Protein AF-A0A3D2LAC1-F1 (afdb_monomer_lite)

Radius of gyration: 14.57 Å; chains: 1; bounding box: 31×44×32 Å

Secondary structure (DSSP, 8-state):
------S-GGGS-HHHHTT---EEEE-----SHHHHHHHHHHHHTSBPBTTB-HHHHHHH--TTEEEEE-B-TTSPBPBPEEEEPPPPPP----

Foldseek 3Di:
DDDDDDPAPVVDDPVVVVPDQKDKAAAQADDDPVSLVVLVVVQVVAAADPVDRSSVVSNVGDPQWIWTWHADPVRHTDHTDIDGHDDDDDDDDD

Sequence (94 aa):
GVYFVTQNPRDLPESVLAQLGNRLQHALRAYTPAERKGVRAAAQSFRENETFDTEEVITQLGVGEALVSTLDAKGAPSVVQWTVIRPPASRLGP

Structure (mmCIF, N/CA/C/O backbone):
data_AF-A0A3D2LAC1-F1
#
_entry.id   AF-A0A3D2LAC1-F1
#
loop_
_atom_site.group_PDB
_atom_site.id
_atom_site.type_symbol
_atom_site.label_atom_id
_atom_site.label_alt_id
_atom_site.label_comp_id
_atom_site.label_asym_id
_atom_site.label_entity_id
_atom_site.label_seq_id
_atom_site.pdbx_PDB_ins_code
_atom_site.Cartn_x
_atom_site.Cartn_y
_atom_site.Cartn_z
_atom_site.occupancy
_atom_site.B_iso_or_equiv
_atom_site.auth_seq_id
_atom_site.auth_comp_id
_atom_site.auth_asym_id
_atom_site.auth_atom_id
_atom_site.pdbx_PDB_model_num
ATOM 1 N N . GLY A 1 1 ? 17.121 -2.346 -4.122 1.00 84.31 1 GLY A N 1
ATOM 2 C CA . GLY A 1 1 ? 15.974 -1.449 -3.884 1.00 84.31 1 GLY A CA 1
ATOM 3 C C . GLY A 1 1 ? 15.786 -1.268 -2.395 1.00 84.31 1 GLY A C 1
ATOM 4 O O . GLY A 1 1 ? 16.340 -2.056 -1.638 1.00 84.31 1 GLY A O 1
ATOM 5 N N . VAL A 1 2 ? 15.041 -0.246 -1.986 1.00 91.50 2 VAL A N 1
ATOM 6 C CA . VAL A 1 2 ? 14.667 -0.019 -0.584 1.00 91.50 2 VAL A CA 1
ATOM 7 C C . VAL A 1 2 ? 13.200 -0.399 -0.429 1.00 91.50 2 VAL A C 1
ATOM 9 O O . VAL A 1 2 ? 12.384 -0.027 -1.271 1.00 91.50 2 VAL A O 1
ATOM 12 N N . TYR A 1 3 ? 12.882 -1.158 0.616 1.00 92.56 3 TYR A N 1
ATOM 13 C CA . TYR A 1 3 ? 11.522 -1.586 0.920 1.00 92.56 3 TYR A CA 1
ATOM 14 C C . TYR A 1 3 ? 11.162 -1.119 2.321 1.00 92.56 3 TYR A C 1
ATOM 16 O O . TYR A 1 3 ? 11.929 -1.327 3.260 1.00 92.56 3 TYR A O 1
ATOM 24 N N . PHE A 1 4 ? 9.983 -0.524 2.449 1.00 93.94 4 PHE A N 1
ATOM 25 C CA . PHE A 1 4 ? 9.393 -0.196 3.734 1.00 93.94 4 PHE A CA 1
ATOM 26 C C . PHE A 1 4 ? 8.128 -1.023 3.909 1.00 93.94 4 PHE A C 1
ATOM 28 O O . PHE A 1 4 ? 7.298 -1.092 3.003 1.00 93.94 4 PHE A O 1
ATOM 35 N N . VAL A 1 5 ? 7.999 -1.656 5.072 1.00 93.38 5 VAL A N 1
ATOM 36 C CA . VAL A 1 5 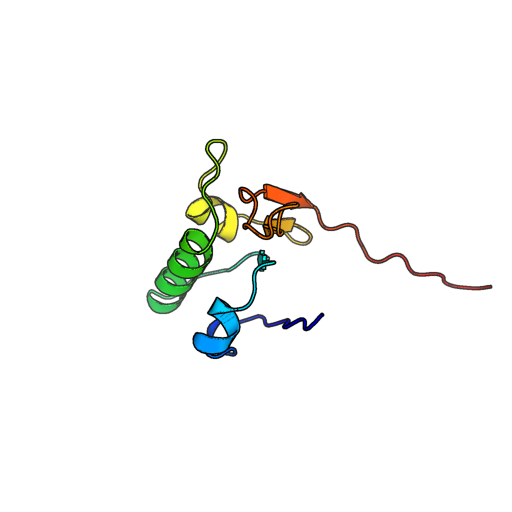? 6.837 -2.468 5.432 1.00 93.38 5 VAL A CA 1
ATOM 37 C C . VAL A 1 5 ? 6.320 -1.941 6.760 1.00 93.38 5 VAL A C 1
ATOM 39 O O . VAL A 1 5 ? 7.033 -1.973 7.760 1.00 93.38 5 VAL A O 1
ATOM 42 N N . THR A 1 6 ? 5.100 -1.412 6.757 1.00 91.44 6 THR A N 1
ATOM 43 C CA . THR A 1 6 ? 4.433 -0.881 7.948 1.00 91.44 6 THR A CA 1
ATOM 44 C C . THR A 1 6 ? 2.937 -1.186 7.902 1.00 91.44 6 THR A C 1
ATOM 46 O O . THR A 1 6 ? 2.345 -1.283 6.828 1.00 91.44 6 THR A O 1
ATOM 49 N N . GLN A 1 7 ? 2.332 -1.310 9.083 1.00 85.38 7 GLN A N 1
ATOM 50 C CA . GLN A 1 7 ? 0.884 -1.393 9.265 1.00 85.38 7 GLN A CA 1
ATOM 51 C C . GLN A 1 7 ? 0.209 -0.014 9.226 1.00 85.38 7 GLN A C 1
ATOM 53 O O . GLN A 1 7 ? -1.003 0.067 9.032 1.00 85.38 7 GLN A O 1
ATOM 58 N N . ASN A 1 8 ? 0.969 1.068 9.421 1.00 82.06 8 ASN A N 1
ATOM 59 C CA . ASN A 1 8 ? 0.464 2.432 9.447 1.00 82.06 8 ASN A CA 1
ATOM 60 C C . ASN A 1 8 ? 1.285 3.319 8.499 1.00 82.06 8 ASN A C 1
ATOM 62 O O . ASN A 1 8 ? 2.451 3.602 8.770 1.00 82.06 8 ASN A O 1
ATOM 66 N N . PRO A 1 9 ? 0.689 3.838 7.413 1.00 74.31 9 PRO A N 1
ATOM 67 C CA . PRO A 1 9 ? 1.419 4.666 6.455 1.00 74.31 9 PRO A CA 1
ATOM 68 C C . PRO A 1 9 ? 1.989 5.955 7.072 1.00 74.31 9 PRO A C 1
ATOM 70 O O . PRO A 1 9 ? 2.924 6.519 6.516 1.00 74.31 9 PRO A O 1
ATOM 73 N N . ARG A 1 10 ? 1.484 6.404 8.232 1.00 80.94 10 ARG A N 1
ATOM 74 C CA . ARG A 1 10 ? 2.014 7.578 8.953 1.00 80.94 10 ARG A CA 1
ATOM 75 C C . ARG A 1 10 ? 3.380 7.348 9.601 1.00 80.94 10 ARG A C 1
ATOM 77 O O . ARG A 1 10 ? 4.005 8.318 10.017 1.00 80.94 10 ARG A O 1
ATOM 84 N N . ASP A 1 11 ? 3.837 6.102 9.686 1.00 87.62 11 ASP A N 1
ATOM 85 C CA . ASP A 1 11 ? 5.156 5.780 10.237 1.00 87.62 11 ASP A CA 1
ATOM 86 C C . ASP A 1 11 ? 6.291 6.208 9.290 1.00 87.62 11 ASP A C 1
ATOM 88 O O . ASP A 1 11 ? 7.451 6.278 9.694 1.00 87.62 11 ASP A O 1
ATOM 92 N N . LEU A 1 12 ? 5.967 6.499 8.026 1.00 88.69 12 LEU A N 1
ATOM 93 C CA . LEU A 1 12 ? 6.913 6.947 7.014 1.00 88.69 12 LEU A CA 1
ATOM 94 C C . LEU A 1 12 ? 6.693 8.433 6.702 1.00 88.69 12 LEU A C 1
ATOM 96 O O . LEU A 1 12 ? 5.560 8.838 6.431 1.00 88.69 12 LEU A O 1
ATOM 100 N N . PRO A 1 13 ? 7.759 9.255 6.677 1.00 90.31 13 PRO A N 1
ATOM 101 C CA . PRO A 1 13 ? 7.655 10.637 6.229 1.00 90.31 13 PRO A CA 1
ATOM 102 C C . PRO A 1 13 ? 7.131 10.726 4.792 1.00 90.31 13 PRO A C 1
ATOM 104 O O . PRO A 1 13 ? 7.520 9.940 3.926 1.00 90.31 13 PRO A O 1
ATOM 107 N N . GLU A 1 14 ? 6.309 11.736 4.514 1.00 87.12 14 GLU A N 1
ATOM 108 C CA . GLU A 1 14 ? 5.718 11.953 3.187 1.00 87.12 14 GLU A CA 1
ATOM 109 C C . GLU A 1 14 ? 6.781 12.110 2.089 1.00 87.12 14 GLU A C 1
ATOM 111 O O . GLU A 1 14 ? 6.634 11.567 0.996 1.00 87.12 14 GLU A O 1
ATOM 116 N N . SER A 1 15 ? 7.908 12.756 2.407 1.00 91.69 15 SER A N 1
ATOM 117 C CA . SER A 1 15 ? 9.048 12.905 1.494 1.00 91.69 15 SER A CA 1
ATOM 118 C C . SER A 1 15 ? 9.668 11.572 1.066 1.00 91.69 15 SER A C 1
ATOM 120 O O . SER A 1 15 ? 10.209 11.483 -0.034 1.00 91.69 15 SER A O 1
ATOM 122 N N . VAL A 1 16 ? 9.579 10.538 1.908 1.00 91.25 16 VAL A N 1
ATOM 123 C CA . VAL A 1 16 ? 10.022 9.177 1.584 1.00 91.25 16 VAL A CA 1
ATOM 124 C C . VAL A 1 16 ? 8.938 8.461 0.788 1.00 91.25 16 VAL A C 1
ATOM 126 O O . VAL A 1 16 ? 9.236 7.894 -0.259 1.00 91.25 16 VAL A O 1
ATOM 129 N N . LEU A 1 17 ? 7.676 8.531 1.231 1.00 86.69 17 LEU A N 1
ATOM 130 C CA . LEU A 1 17 ? 6.536 7.920 0.534 1.00 86.69 17 LEU A CA 1
ATOM 131 C C . LEU A 1 17 ? 6.411 8.398 -0.918 1.00 86.69 17 LEU A C 1
ATOM 133 O O . LEU A 1 17 ? 6.136 7.585 -1.799 1.00 86.69 17 LEU A O 1
ATOM 137 N N . ALA A 1 18 ? 6.660 9.684 -1.174 1.00 86.69 18 ALA A N 1
ATOM 138 C CA . ALA A 1 18 ? 6.619 10.282 -2.507 1.00 86.69 18 ALA A CA 1
ATOM 139 C C . ALA A 1 18 ? 7.678 9.715 -3.472 1.00 86.69 18 ALA A C 1
ATOM 141 O O . ALA A 1 18 ? 7.526 9.827 -4.685 1.00 86.69 18 ALA A O 1
ATOM 142 N N . GLN A 1 19 ? 8.742 9.096 -2.953 1.00 89.94 19 GLN A N 1
ATOM 143 C CA . GLN A 1 19 ? 9.797 8.474 -3.760 1.00 89.94 19 GLN A CA 1
ATOM 144 C C . GLN A 1 19 ? 9.526 6.990 -4.051 1.00 89.94 19 GLN A C 1
ATOM 146 O O . GLN A 1 19 ? 10.216 6.384 -4.874 1.00 89.94 19 GLN A O 1
ATOM 151 N N . LEU A 1 20 ? 8.542 6.376 -3.385 1.00 89.44 20 LEU A N 1
ATOM 152 C CA . LEU A 1 20 ? 8.231 4.958 -3.550 1.00 89.44 20 LEU A CA 1
ATOM 153 C C . LEU A 1 20 ? 7.287 4.754 -4.739 1.00 89.44 20 LEU A C 1
ATOM 155 O O . LEU A 1 20 ? 6.082 4.969 -4.642 1.00 89.44 20 LEU A O 1
ATOM 159 N N . GLY A 1 21 ? 7.844 4.303 -5.864 1.00 90.12 21 GLY A N 1
ATOM 160 C CA . GLY A 1 21 ? 7.072 4.046 -7.084 1.00 90.12 21 GLY A CA 1
ATOM 161 C C . GLY A 1 21 ? 6.271 2.737 -7.081 1.00 90.12 21 GLY A C 1
ATOM 162 O O . GLY A 1 21 ? 5.239 2.642 -7.739 1.00 90.12 21 GLY A O 1
ATOM 163 N N . ASN A 1 22 ? 6.725 1.730 -6.330 1.00 94.44 22 ASN A N 1
ATOM 164 C CA . ASN A 1 22 ? 6.002 0.469 -6.155 1.00 94.44 22 ASN A CA 1
ATOM 165 C C . ASN A 1 22 ? 5.204 0.516 -4.853 1.00 94.44 22 ASN A C 1
ATOM 167 O O . ASN A 1 22 ? 5.761 0.848 -3.803 1.00 94.44 22 ASN A O 1
ATOM 171 N N . ARG A 1 23 ? 3.932 0.121 -4.902 1.00 93.88 23 ARG A N 1
ATOM 172 C CA . ARG A 1 23 ? 3.060 0.081 -3.728 1.00 93.88 23 ARG A CA 1
ATOM 173 C C . ARG A 1 23 ? 2.268 -1.217 -3.677 1.00 93.88 23 ARG A C 1
ATOM 175 O O . ARG A 1 23 ? 1.644 -1.621 -4.655 1.00 93.88 23 ARG A O 1
ATOM 182 N N . LEU A 1 24 ? 2.306 -1.847 -2.508 1.00 95.25 24 LEU A N 1
ATOM 183 C CA . LEU A 1 24 ? 1.520 -3.020 -2.158 1.00 95.25 24 LEU A CA 1
ATOM 184 C C . LEU A 1 24 ? 0.760 -2.674 -0.879 1.00 95.25 24 LEU A C 1
ATOM 186 O O . LEU A 1 24 ? 1.377 -2.435 0.158 1.00 95.25 24 LEU A O 1
ATOM 190 N N . GLN A 1 25 ? -0.563 -2.600 -0.964 1.00 95.25 25 GLN A N 1
ATOM 191 C CA . GLN A 1 25 ? -1.425 -2.209 0.143 1.00 95.25 25 GLN A CA 1
ATOM 192 C C . GLN A 1 25 ? -2.361 -3.359 0.491 1.00 95.25 25 GLN A C 1
ATOM 194 O O . GLN A 1 25 ? -3.254 -3.715 -0.277 1.00 95.25 25 GLN A O 1
ATOM 199 N N . HIS A 1 26 ? -2.153 -3.923 1.674 1.00 95.00 26 HIS A N 1
ATOM 200 C CA . HIS A 1 26 ? -3.086 -4.863 2.279 1.00 95.00 26 HIS A CA 1
ATOM 201 C C . HIS A 1 26 ? -4.296 -4.141 2.874 1.00 95.00 26 HIS A C 1
ATOM 203 O O . HIS A 1 26 ? -4.326 -2.909 2.953 1.00 95.00 26 HIS A O 1
ATOM 209 N N . ALA A 1 27 ? -5.275 -4.931 3.314 1.00 93.56 27 ALA A N 1
ATOM 210 C CA . ALA A 1 27 ? -6.495 -4.447 3.941 1.00 93.56 27 ALA A CA 1
ATOM 211 C C . ALA A 1 27 ? -6.221 -3.375 5.007 1.00 93.56 27 ALA A C 1
ATOM 213 O O . ALA A 1 27 ? -5.451 -3.595 5.945 1.00 93.56 27 ALA A O 1
ATOM 214 N N . LEU A 1 28 ? -6.909 -2.239 4.888 1.00 90.88 28 LEU A N 1
ATOM 215 C CA . LEU A 1 28 ? -6.977 -1.238 5.947 1.00 90.88 28 LEU A CA 1
ATOM 216 C C . LEU A 1 28 ? -8.372 -1.259 6.557 1.00 90.88 28 LEU A C 1
ATOM 218 O O . LEU A 1 28 ? -9.384 -1.250 5.857 1.00 90.88 28 LEU A O 1
ATOM 222 N N . ARG A 1 29 ? -8.426 -1.271 7.886 1.00 87.69 29 ARG A N 1
ATOM 223 C CA . ARG A 1 29 ? -9.675 -1.147 8.635 1.00 87.69 29 ARG A CA 1
ATOM 224 C C . ARG A 1 29 ? -9.743 0.253 9.228 1.00 87.69 29 ARG A C 1
ATOM 226 O O . ARG A 1 29 ? -8.748 0.755 9.742 1.00 87.69 29 ARG A O 1
ATOM 233 N N . ALA A 1 30 ? -10.909 0.881 9.139 1.00 87.81 30 ALA A N 1
ATOM 234 C CA . ALA A 1 30 ? -11.129 2.221 9.658 1.00 87.81 30 ALA A CA 1
ATOM 235 C C . ALA A 1 30 ? -12.394 2.265 10.511 1.00 87.81 30 ALA A C 1
ATOM 237 O O . ALA A 1 30 ? -13.503 2.118 10.000 1.00 87.81 30 ALA A O 1
ATOM 238 N N . TYR A 1 31 ? -12.225 2.526 11.803 1.00 88.31 31 TYR A N 1
ATOM 239 C CA . TYR A 1 31 ? -13.311 2.610 12.780 1.00 88.31 31 TYR A CA 1
ATOM 240 C C . TYR A 1 31 ? -13.522 4.054 13.254 1.00 88.31 31 TYR A C 1
ATOM 242 O O . TYR A 1 31 ? -14.626 4.455 13.621 1.00 88.31 31 TYR A O 1
ATOM 250 N N . THR A 1 32 ? -12.485 4.884 13.151 1.00 92.25 32 THR A N 1
ATOM 251 C CA . THR A 1 32 ? -12.500 6.303 13.506 1.00 92.25 32 THR A CA 1
ATOM 252 C C . THR A 1 32 ? -12.544 7.211 12.266 1.00 92.25 32 THR A C 1
ATOM 254 O O . THR A 1 32 ? -12.124 6.818 11.172 1.00 92.25 32 THR A O 1
ATOM 257 N N . PRO A 1 33 ? -13.003 8.472 12.399 1.00 92.62 33 PRO A N 1
ATOM 258 C CA . PRO A 1 33 ? -12.934 9.446 11.307 1.00 92.62 33 PRO A CA 1
ATOM 259 C C . PRO A 1 33 ? -11.511 9.679 10.775 1.00 92.62 33 PRO A C 1
ATOM 261 O O . PRO A 1 33 ? -11.327 9.898 9.579 1.00 92.62 33 PRO A O 1
ATOM 264 N N . ALA A 1 34 ? -10.503 9.631 11.651 1.00 89.44 34 ALA A N 1
ATOM 265 C CA . ALA A 1 34 ? -9.105 9.832 11.276 1.00 89.44 34 ALA A CA 1
ATOM 266 C C . ALA A 1 34 ? -8.555 8.662 10.445 1.00 89.44 34 ALA A C 1
ATOM 268 O O . ALA A 1 34 ? -7.799 8.878 9.496 1.00 89.44 34 ALA A O 1
ATOM 269 N N . GLU A 1 35 ? -8.947 7.429 10.765 1.00 88.94 35 GLU A N 1
ATOM 270 C CA . GLU A 1 35 ? -8.593 6.254 9.964 1.00 88.94 35 GLU A CA 1
ATOM 271 C C . GLU A 1 35 ? -9.285 6.281 8.603 1.00 88.94 35 GLU A C 1
ATOM 273 O O . GLU A 1 35 ? -8.623 6.025 7.605 1.00 88.94 35 GLU A O 1
ATOM 278 N N . ARG A 1 36 ? -10.562 6.689 8.524 1.00 90.94 36 ARG A N 1
ATOM 279 C CA . ARG A 1 36 ? -11.275 6.808 7.234 1.00 90.94 36 ARG A CA 1
ATOM 280 C C . ARG A 1 36 ? -10.578 7.767 6.273 1.00 90.94 36 ARG A C 1
ATOM 282 O O . ARG A 1 36 ? -10.415 7.454 5.099 1.00 90.94 36 ARG A O 1
ATOM 289 N N . LYS A 1 37 ? -10.101 8.910 6.779 1.00 90.81 37 LYS A N 1
ATOM 290 C CA . LYS A 1 37 ? -9.282 9.843 5.986 1.00 90.81 37 LYS A CA 1
ATOM 291 C C . LYS A 1 37 ? -7.978 9.201 5.508 1.00 90.81 37 LYS A C 1
ATOM 293 O O . LYS A 1 37 ? -7.571 9.435 4.377 1.00 90.81 37 LYS A O 1
ATOM 298 N N . GLY A 1 38 ? -7.340 8.393 6.356 1.00 88.94 38 GLY A N 1
ATOM 299 C CA . GLY A 1 38 ? -6.130 7.650 5.998 1.00 88.94 38 GLY A CA 1
ATOM 300 C C . GLY A 1 38 ? -6.379 6.609 4.907 1.00 88.94 38 GLY A C 1
ATOM 301 O O . GLY A 1 38 ? -5.609 6.541 3.956 1.00 88.94 38 GLY A O 1
ATOM 302 N N . VAL A 1 39 ? -7.479 5.858 5.004 1.00 91.31 39 VAL A N 1
ATOM 303 C CA . VAL A 1 39 ? -7.901 4.891 3.979 1.00 91.31 39 VAL A CA 1
ATOM 304 C C . VAL A 1 39 ? -8.134 5.581 2.640 1.00 91.31 39 VAL A C 1
ATOM 306 O O . VAL A 1 39 ? -7.575 5.151 1.635 1.00 91.31 39 VAL A O 1
ATOM 309 N N . ARG A 1 40 ? -8.885 6.688 2.632 1.00 92.31 40 ARG A N 1
ATOM 310 C CA . ARG A 1 40 ? -9.122 7.482 1.421 1.00 92.31 40 ARG A CA 1
ATOM 311 C C . ARG A 1 40 ? -7.824 7.981 0.796 1.00 92.31 40 ARG A C 1
ATOM 313 O O . ARG A 1 40 ? -7.625 7.816 -0.400 1.00 92.31 40 ARG A O 1
ATOM 320 N N . ALA A 1 41 ? -6.926 8.547 1.601 1.00 90.94 41 ALA A N 1
ATOM 321 C CA . ALA A 1 41 ? -5.632 9.020 1.113 1.00 90.94 41 ALA A CA 1
ATOM 322 C C . ALA A 1 41 ? -4.788 7.875 0.522 1.00 90.94 41 ALA A C 1
ATOM 324 O O . ALA A 1 41 ? -4.183 8.037 -0.535 1.00 90.94 41 ALA A O 1
ATOM 325 N N . ALA A 1 42 ? -4.782 6.703 1.167 1.00 90.62 42 ALA A N 1
ATOM 326 C CA . ALA A 1 42 ? -4.095 5.523 0.652 1.00 90.62 42 ALA A CA 1
ATOM 327 C C . ALA A 1 42 ? -4.704 5.045 -0.677 1.00 90.62 42 ALA A C 1
ATOM 329 O O . ALA A 1 42 ? -3.959 4.777 -1.616 1.00 90.62 42 ALA A O 1
ATOM 330 N N . ALA A 1 43 ? -6.031 5.002 -0.798 1.00 92.94 43 ALA A N 1
ATOM 331 C CA . ALA A 1 43 ? -6.705 4.625 -2.039 1.00 92.94 43 ALA A CA 1
ATOM 332 C C . ALA A 1 43 ? -6.410 5.607 -3.187 1.00 92.94 43 ALA A C 1
ATOM 334 O O . ALA A 1 43 ? -5.980 5.187 -4.257 1.00 92.94 43 ALA A O 1
ATOM 335 N N . GLN A 1 44 ? -6.535 6.913 -2.939 1.00 92.00 44 GLN A N 1
ATOM 336 C CA . GLN A 1 44 ? -6.294 7.975 -3.929 1.00 92.00 44 GLN A CA 1
ATOM 337 C C . GLN A 1 44 ? -4.832 8.092 -4.368 1.00 92.00 44 GLN A C 1
ATOM 339 O O . GLN A 1 44 ? -4.526 8.713 -5.380 1.00 92.00 44 GLN A O 1
ATOM 344 N N . SER A 1 45 ? -3.908 7.509 -3.604 1.00 90.00 45 SER A N 1
ATOM 345 C CA . SER A 1 45 ? -2.495 7.499 -3.965 1.00 90.00 45 SER A CA 1
ATOM 346 C C . SER A 1 45 ? -2.169 6.516 -5.099 1.00 90.00 45 SER A C 1
ATOM 348 O O . SER A 1 45 ? -1.057 6.551 -5.633 1.00 90.00 45 SER A O 1
ATOM 350 N N . PHE A 1 46 ? -3.096 5.618 -5.444 1.00 93.75 46 PHE A N 1
ATOM 351 C CA . PHE A 1 46 ? -2.972 4.693 -6.564 1.00 93.75 46 PHE A CA 1
ATOM 352 C C . PHE A 1 46 ? -3.464 5.311 -7.872 1.00 93.75 46 PHE A C 1
ATOM 354 O O . PHE A 1 46 ? -4.327 6.183 -7.888 1.00 93.75 46 PHE A O 1
ATOM 361 N N . ARG A 1 47 ? -2.951 4.802 -8.995 1.00 94.25 47 ARG A N 1
ATOM 362 C CA . ARG A 1 47 ? -3.543 5.084 -10.300 1.00 94.25 47 ARG A CA 1
ATOM 363 C C . ARG A 1 47 ? -4.857 4.316 -10.432 1.00 94.25 47 ARG A C 1
ATOM 365 O O . ARG A 1 47 ? -4.854 3.095 -10.282 1.00 94.25 47 ARG A O 1
ATOM 372 N N . GLU A 1 48 ? -5.929 5.041 -10.730 1.00 95.06 48 GLU A N 1
ATOM 373 C CA . GLU A 1 48 ? -7.301 4.531 -10.809 1.00 95.06 48 GLU A CA 1
ATOM 374 C C . GLU A 1 48 ? -7.453 3.351 -11.774 1.00 95.06 48 GLU A C 1
ATOM 376 O O . GLU A 1 48 ? -6.772 3.271 -12.801 1.00 95.06 48 GLU A O 1
ATOM 381 N N . ASN A 1 49 ? -8.375 2.451 -11.432 1.00 96.25 49 ASN A N 1
ATOM 382 C CA . ASN A 1 49 ? -8.774 1.312 -12.244 1.00 96.25 49 ASN A CA 1
ATOM 383 C C . ASN A 1 49 ? -10.268 1.430 -12.575 1.00 96.25 49 ASN A C 1
ATOM 385 O O . ASN A 1 49 ? -11.089 1.592 -11.682 1.00 96.25 49 ASN A O 1
ATOM 389 N N . GLU A 1 50 ? -10.631 1.317 -13.851 1.00 95.25 50 GLU A N 1
ATOM 390 C CA . GLU A 1 50 ? -12.027 1.419 -14.306 1.00 95.25 50 GLU A CA 1
ATOM 391 C C . GLU A 1 50 ? -12.896 0.222 -13.878 1.00 95.25 50 GLU A C 1
ATOM 393 O O . GLU A 1 50 ? -14.121 0.298 -13.904 1.00 95.25 50 GLU A O 1
ATOM 398 N N . THR A 1 51 ? -12.275 -0.895 -13.493 1.00 96.25 51 THR A N 1
ATOM 399 C CA . THR A 1 51 ? -12.982 -2.135 -13.136 1.00 96.25 51 THR A CA 1
ATOM 400 C C . THR A 1 51 ? -13.450 -2.185 -11.683 1.00 96.25 51 THR A C 1
ATOM 402 O O . THR A 1 51 ? -14.333 -2.985 -11.376 1.00 96.25 51 THR A O 1
ATOM 405 N N . PHE A 1 52 ? -12.887 -1.364 -10.789 1.00 96.62 52 PHE A N 1
ATOM 406 C CA . PHE A 1 52 ? -13.280 -1.323 -9.378 1.00 96.62 52 PHE A CA 1
ATOM 407 C C . PHE A 1 52 ? -12.890 -0.008 -8.691 1.00 96.62 52 PHE A C 1
ATOM 409 O O . PHE A 1 52 ? -11.880 0.611 -9.024 1.00 96.62 52 PHE A O 1
ATOM 416 N N . ASP A 1 53 ? -13.639 0.368 -7.651 1.00 96.12 53 ASP A N 1
ATOM 417 C CA . ASP A 1 53 ? -13.274 1.481 -6.774 1.00 96.12 53 ASP A CA 1
ATOM 418 C C . ASP A 1 53 ? -12.215 1.041 -5.749 1.00 96.12 53 ASP A C 1
ATOM 420 O O . ASP A 1 53 ? -12.412 0.126 -4.947 1.00 96.12 53 ASP A O 1
ATOM 424 N N . THR A 1 54 ? -11.068 1.718 -5.763 1.00 96.50 54 THR A N 1
ATOM 425 C CA . THR A 1 54 ? -9.952 1.430 -4.855 1.00 96.50 54 THR A CA 1
ATOM 426 C C . THR A 1 54 ? -10.287 1.768 -3.396 1.00 96.50 54 THR A C 1
ATOM 428 O O . THR A 1 54 ? -9.838 1.051 -2.499 1.00 96.50 54 THR A O 1
ATOM 431 N N . GLU A 1 55 ? -11.070 2.825 -3.133 1.00 94.62 55 GLU A N 1
ATOM 432 C CA . GLU A 1 55 ? -11.482 3.224 -1.773 1.00 94.62 55 GLU A CA 1
ATOM 433 C C . GLU A 1 55 ? -12.471 2.219 -1.173 1.00 94.62 55 GLU A C 1
ATOM 435 O O . GLU A 1 55 ? -12.431 1.957 0.031 1.00 94.62 55 GLU A O 1
ATOM 440 N N . GLU A 1 56 ? -13.307 1.603 -2.006 1.00 94.12 56 GLU A N 1
ATOM 441 C CA . GLU A 1 56 ? -14.182 0.515 -1.579 1.00 94.12 56 GLU A CA 1
ATOM 442 C C . GLU A 1 56 ? -13.370 -0.763 -1.311 1.00 94.12 56 GLU A C 1
ATOM 444 O O . GLU A 1 56 ? -13.368 -1.286 -0.187 1.00 94.12 56 GLU A O 1
ATOM 449 N N . VAL A 1 57 ? -12.611 -1.225 -2.312 1.00 96.06 57 VAL A N 1
ATOM 450 C CA . VAL A 1 57 ? -11.907 -2.516 -2.274 1.00 96.06 57 VAL A CA 1
ATOM 451 C C . VAL A 1 57 ? -10.907 -2.591 -1.125 1.00 96.06 57 VAL A C 1
ATOM 453 O O . VAL A 1 57 ? -10.870 -3.603 -0.426 1.00 96.06 57 VAL A O 1
ATOM 456 N N . ILE A 1 58 ? -10.141 -1.528 -0.848 1.00 95.19 58 ILE A N 1
ATOM 457 C CA . ILE A 1 58 ? -9.123 -1.516 0.224 1.00 95.19 58 ILE A CA 1
ATOM 458 C C . ILE A 1 58 ? -9.690 -1.897 1.604 1.00 95.19 58 ILE A C 1
ATOM 460 O O . ILE A 1 58 ? -8.971 -2.455 2.440 1.00 95.19 58 ILE A O 1
ATOM 464 N N . THR A 1 59 ? -10.977 -1.622 1.843 1.00 93.81 59 THR A N 1
ATOM 465 C CA . THR A 1 59 ? -11.672 -1.951 3.097 1.00 93.81 59 THR A CA 1
ATOM 466 C C . THR A 1 59 ? -12.316 -3.330 3.096 1.00 93.81 59 THR A C 1
ATOM 468 O O . THR A 1 59 ? -12.657 -3.826 4.170 1.00 93.81 59 THR A O 1
ATOM 471 N N . GLN A 1 60 ? -12.459 -3.955 1.929 1.00 94.88 60 GLN A N 1
ATOM 472 C CA . GLN A 1 60 ? -13.082 -5.264 1.739 1.00 94.88 60 GLN A CA 1
ATOM 473 C C . GLN A 1 60 ? -12.053 -6.389 1.581 1.00 94.88 60 GLN A C 1
ATOM 475 O O . GLN 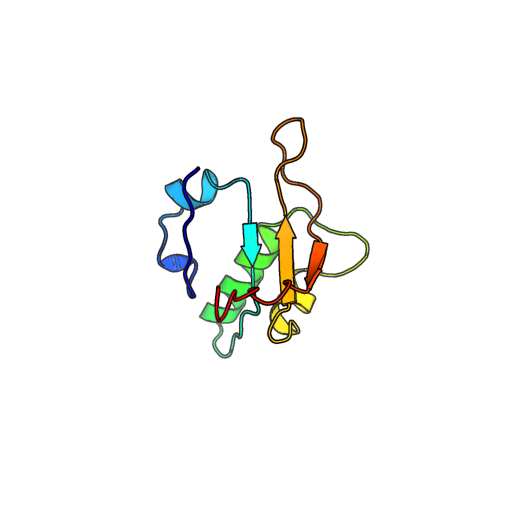A 1 60 ? -12.401 -7.544 1.814 1.00 94.88 60 GLN A O 1
ATOM 480 N N . LEU A 1 61 ? -10.789 -6.056 1.282 1.00 96.75 61 LEU A N 1
ATOM 481 C CA . LEU A 1 61 ? -9.697 -7.024 1.145 1.00 96.75 61 LEU A CA 1
ATOM 482 C C 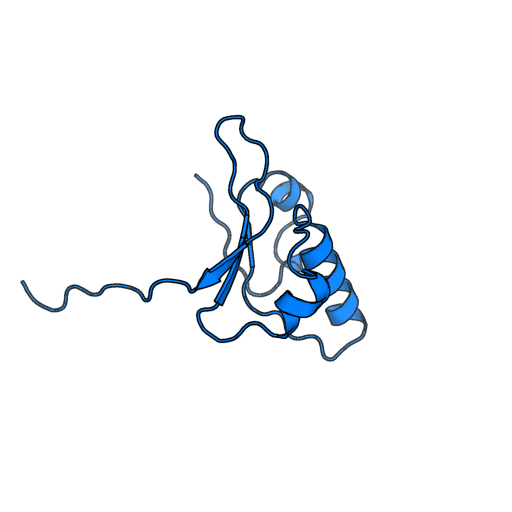. LEU A 1 61 ? -9.666 -8.040 2.302 1.00 96.75 61 LEU A C 1
ATOM 484 O O . LEU A 1 61 ? -9.738 -7.689 3.496 1.00 96.75 61 LEU A O 1
ATOM 488 N N . GLY A 1 62 ? -9.526 -9.305 1.918 1.00 95.06 62 GLY A N 1
ATOM 489 C CA . GLY A 1 62 ? -9.293 -10.441 2.795 1.00 95.06 62 GLY A CA 1
ATOM 490 C C . GLY A 1 62 ? -7.818 -10.636 3.155 1.00 95.06 62 GLY A C 1
ATOM 491 O O . GLY A 1 62 ? -6.917 -9.922 2.708 1.00 95.06 62 GLY A O 1
ATOM 492 N N . 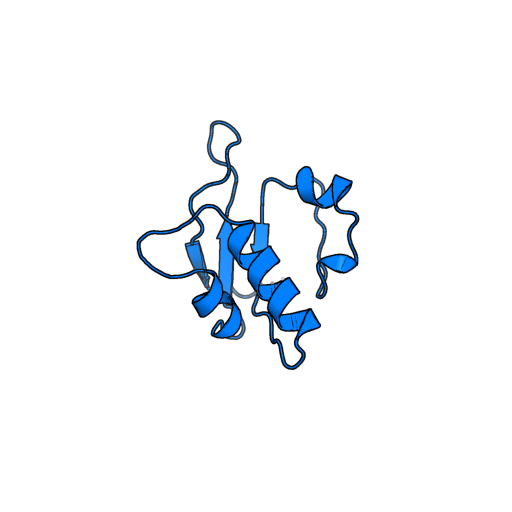VAL A 1 63 ? -7.556 -11.640 3.995 1.00 94.12 63 VAL A N 1
ATOM 493 C CA . VAL A 1 63 ? -6.183 -12.066 4.301 1.00 94.12 63 VAL A CA 1
ATOM 494 C C . VAL A 1 63 ? -5.564 -12.684 3.052 1.00 94.12 63 VAL A C 1
ATOM 496 O O . VAL A 1 63 ? -6.167 -13.541 2.417 1.00 94.12 63 VAL A O 1
ATOM 499 N N . GLY A 1 64 ? -4.339 -12.270 2.728 1.00 94.44 64 GLY A N 1
ATOM 500 C CA . GLY A 1 64 ? -3.651 -12.720 1.520 1.00 94.44 64 GLY A CA 1
ATOM 501 C C . GLY A 1 64 ? -4.046 -11.947 0.264 1.00 94.44 64 GLY A C 1
ATOM 502 O O . GLY A 1 64 ? -3.555 -12.280 -0.803 1.00 94.44 64 GLY A O 1
ATOM 503 N N . GLU A 1 65 ? -4.865 -10.902 0.366 1.00 97.31 65 GLU A N 1
ATOM 504 C CA . GLU A 1 65 ? -5.194 -10.024 -0.758 1.00 97.31 65 GLU A CA 1
ATOM 505 C C . GLU A 1 65 ? -4.523 -8.655 -0.606 1.00 97.31 65 GLU A C 1
ATOM 507 O O . GLU A 1 65 ? -4.252 -8.189 0.510 1.00 97.31 65 GLU A O 1
ATOM 512 N N . ALA A 1 66 ? -4.232 -8.012 -1.736 1.00 97.50 66 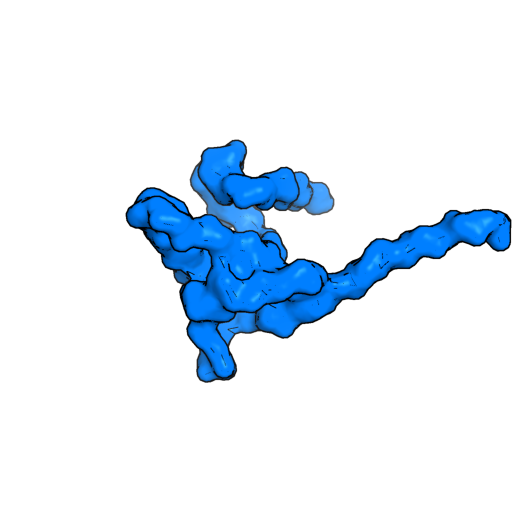ALA A N 1
ATOM 513 C CA . ALA A 1 66 ? -3.636 -6.684 -1.772 1.00 97.50 66 ALA A CA 1
ATOM 514 C C . ALA A 1 66 ? -4.014 -5.908 -3.038 1.00 97.50 66 ALA A C 1
ATOM 516 O O . ALA A 1 66 ? -4.192 -6.478 -4.119 1.00 97.50 66 ALA A O 1
ATOM 517 N N . LEU A 1 67 ? -4.043 -4.586 -2.902 1.00 97.38 67 LEU A N 1
ATOM 518 C CA . LEU A 1 67 ? -3.964 -3.651 -4.016 1.00 97.38 67 LEU A CA 1
ATOM 519 C C . LEU A 1 67 ? -2.495 -3.445 -4.380 1.00 97.38 67 LEU A C 1
ATOM 521 O O . LEU A 1 67 ? -1.678 -3.090 -3.526 1.00 97.38 67 LEU A O 1
ATOM 525 N N . VAL A 1 68 ? -2.152 -3.679 -5.642 1.00 96.94 68 VAL A N 1
ATOM 526 C CA . VAL A 1 68 ? -0.770 -3.662 -6.121 1.00 96.94 68 VAL A CA 1
ATOM 527 C C . VAL A 1 68 ? -0.643 -2.740 -7.320 1.00 96.94 68 VAL A C 1
ATOM 529 O O . VAL A 1 68 ? -1.400 -2.826 -8.284 1.00 96.94 68 VAL A O 1
ATOM 532 N N . SER A 1 69 ? 0.351 -1.862 -7.255 1.00 96.25 69 SER A N 1
ATOM 533 C CA . SER A 1 69 ? 0.787 -1.014 -8.357 1.00 96.25 69 SER A CA 1
ATOM 534 C C . SER A 1 69 ? 2.304 -1.066 -8.422 1.00 96.25 69 SER A C 1
ATOM 536 O O . SER A 1 69 ? 2.985 -0.746 -7.444 1.00 96.25 69 SER A O 1
ATOM 538 N N . THR A 1 70 ? 2.836 -1.452 -9.573 1.00 96.06 70 THR A N 1
ATOM 539 C CA . THR A 1 70 ? 4.279 -1.509 -9.816 1.00 96.06 70 THR A CA 1
ATOM 540 C C . THR A 1 70 ? 4.663 -0.572 -10.944 1.00 96.06 70 THR A C 1
ATOM 542 O O . THR A 1 70 ? 3.829 -0.192 -11.761 1.00 96.06 70 THR A O 1
ATOM 545 N N . LEU A 1 71 ? 5.934 -0.200 -11.003 1.00 95.62 71 LEU A N 1
ATOM 546 C CA . LEU A 1 71 ? 6.450 0.608 -12.097 1.00 95.62 71 LEU A CA 1
ATOM 547 C C . LEU A 1 71 ? 6.442 -0.178 -13.415 1.00 95.62 71 LEU A C 1
ATOM 549 O O . LEU A 1 71 ? 6.826 -1.348 -13.456 1.00 95.62 71 LEU A O 1
ATOM 553 N N . ASP A 1 72 ? 6.010 0.478 -14.488 1.00 94.44 72 ASP A N 1
ATOM 554 C CA . ASP A 1 72 ? 6.101 -0.026 -15.853 1.00 94.44 72 ASP A CA 1
ATOM 555 C C . ASP A 1 72 ? 7.524 0.130 -16.428 1.00 94.44 72 ASP A C 1
ATOM 557 O O . ASP A 1 72 ? 8.448 0.614 -15.770 1.00 94.44 72 ASP A O 1
ATOM 561 N N . ALA A 1 73 ? 7.715 -0.256 -17.6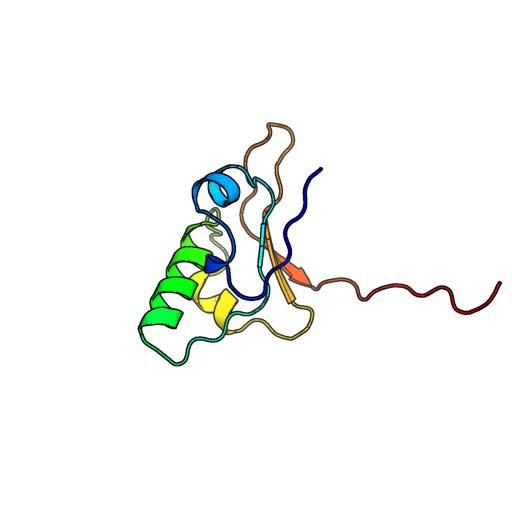94 1.00 94.06 73 ALA A N 1
ATOM 562 C CA . ALA A 1 73 ? 9.011 -0.166 -18.373 1.00 94.06 73 ALA A CA 1
ATOM 563 C C . ALA A 1 73 ? 9.560 1.270 -18.509 1.00 94.06 73 ALA A C 1
ATOM 565 O O . ALA A 1 73 ? 10.748 1.448 -18.777 1.00 94.06 73 ALA A O 1
ATOM 566 N N . LYS A 1 74 ? 8.713 2.292 -18.347 1.00 94.00 74 LYS A N 1
ATOM 567 C CA . LYS A 1 74 ? 9.084 3.713 -18.383 1.00 94.00 74 LYS A CA 1
ATOM 568 C C . LYS A 1 74 ? 9.256 4.301 -16.979 1.00 94.00 74 LYS A C 1
ATOM 570 O O . LYS A 1 74 ? 9.556 5.486 -16.861 1.00 94.00 74 LYS A O 1
ATOM 575 N N . GLY A 1 75 ? 9.086 3.497 -15.929 1.00 91.31 75 GLY A N 1
ATOM 576 C CA . GLY A 1 75 ? 9.179 3.944 -14.543 1.00 91.31 75 GLY A CA 1
ATOM 577 C C . GLY A 1 75 ? 7.928 4.668 -14.041 1.00 91.31 75 GLY A C 1
ATOM 578 O O . GLY A 1 75 ? 8.004 5.324 -13.004 1.00 91.31 75 GLY A O 1
ATOM 579 N N . ALA A 1 76 ? 6.794 4.570 -14.741 1.00 93.00 76 ALA A N 1
ATOM 580 C CA . ALA A 1 76 ? 5.523 5.133 -14.292 1.00 93.00 76 ALA A CA 1
ATOM 581 C C . ALA A 1 76 ? 4.701 4.080 -13.523 1.00 93.00 76 ALA A C 1
ATOM 583 O O . ALA A 1 76 ? 4.706 2.911 -13.911 1.00 93.00 76 ALA A O 1
ATOM 584 N N . PRO A 1 77 ? 3.968 4.450 -12.456 1.00 94.00 77 PRO A N 1
ATOM 585 C CA . PRO A 1 77 ? 3.076 3.518 -11.771 1.00 94.00 77 PRO A CA 1
ATOM 586 C C . PRO A 1 77 ? 2.003 2.941 -12.706 1.00 94.00 77 PRO A C 1
ATOM 588 O O . PRO A 1 77 ? 1.312 3.667 -13.436 1.00 94.00 77 PRO A O 1
ATOM 591 N N . SER A 1 78 ? 1.846 1.620 -12.674 1.00 96.62 78 SER A N 1
ATOM 592 C CA . SER A 1 78 ? 0.779 0.917 -13.378 1.00 96.62 78 SER A CA 1
ATOM 593 C C . SER A 1 78 ? -0.593 1.236 -12.781 1.00 96.62 78 SER A C 1
ATOM 595 O O . SER A 1 78 ? -0.710 1.701 -11.650 1.00 96.62 78 SER A O 1
ATOM 597 N N . VAL A 1 79 ? -1.658 0.950 -13.534 1.00 96.88 79 VAL A N 1
ATOM 598 C CA . VAL A 1 79 ? -3.022 0.927 -12.978 1.00 96.88 79 VAL A CA 1
ATOM 599 C C . VAL A 1 79 ? -3.074 -0.086 -11.836 1.00 96.88 79 VAL A C 1
ATOM 601 O O . VAL A 1 79 ? -2.549 -1.196 -11.981 1.00 96.88 79 VAL A O 1
ATOM 604 N N . VAL A 1 80 ? -3.690 0.288 -10.713 1.00 97.75 80 VAL A N 1
ATOM 605 C CA . VAL A 1 80 ? -3.780 -0.581 -9.536 1.00 97.75 80 VAL A CA 1
ATOM 606 C C . VAL A 1 80 ? -4.549 -1.857 -9.846 1.00 97.75 80 VAL A C 1
ATOM 608 O O . VAL A 1 80 ? -5.583 -1.830 -10.508 1.00 97.75 80 VAL A O 1
ATOM 611 N N . GLN A 1 81 ? -4.045 -2.985 -9.365 1.00 97.81 81 GLN A N 1
ATOM 612 C CA . GLN A 1 81 ? -4.678 -4.288 -9.519 1.00 97.81 81 GLN A CA 1
ATOM 613 C C . GLN A 1 81 ? -5.034 -4.857 -8.153 1.00 97.81 81 GLN A C 1
ATOM 615 O O . GLN A 1 81 ? -4.240 -4.778 -7.214 1.00 97.81 81 GLN A O 1
ATOM 620 N N . TRP A 1 82 ? -6.207 -5.475 -8.054 1.00 97.62 82 TRP A N 1
ATOM 621 C CA . TRP A 1 82 ? -6.507 -6.372 -6.948 1.00 97.62 82 TRP A CA 1
ATOM 622 C C . TRP A 1 82 ? -5.832 -7.717 -7.215 1.00 97.62 82 TRP A C 1
ATOM 624 O O . TRP A 1 82 ? -5.989 -8.311 -8.281 1.00 97.62 82 TRP A O 1
ATOM 634 N N . THR A 1 83 ? -5.027 -8.172 -6.262 1.00 96.44 83 THR A N 1
ATOM 635 C CA . THR A 1 83 ? -4.205 -9.373 -6.408 1.00 96.44 83 THR A CA 1
ATOM 636 C C . THR A 1 83 ? -4.281 -10.254 -5.172 1.00 96.44 83 THR A C 1
ATOM 638 O O . THR A 1 83 ? -4.436 -9.773 -4.047 1.00 96.44 83 THR A O 1
ATOM 641 N N . VAL A 1 84 ? -4.111 -11.557 -5.396 1.00 96.38 84 VAL A N 1
ATOM 642 C CA . VAL A 1 84 ? -3.895 -12.545 -4.339 1.00 96.38 84 VAL A CA 1
ATOM 643 C C . VAL A 1 84 ? -2.394 -12.763 -4.182 1.00 96.38 84 VAL A C 1
ATOM 645 O O . VAL A 1 84 ? -1.674 -13.026 -5.148 1.00 96.38 84 VAL A O 1
ATOM 648 N N . ILE A 1 85 ? -1.917 -12.656 -2.951 1.00 93.19 85 ILE A N 1
ATOM 649 C CA . ILE A 1 85 ? -0.526 -12.855 -2.582 1.00 93.19 85 ILE A CA 1
ATOM 650 C C . ILE A 1 85 ? -0.257 -14.345 -2.468 1.00 93.19 85 ILE A C 1
ATOM 652 O O . ILE A 1 85 ? -0.859 -15.064 -1.669 1.00 93.19 85 ILE A O 1
ATOM 656 N N . ARG A 1 86 ? 0.700 -14.808 -3.272 1.00 91.94 86 ARG A N 1
ATOM 657 C CA . ARG A 1 86 ? 1.189 -16.178 -3.186 1.00 91.94 86 ARG A CA 1
ATOM 658 C C . ARG A 1 86 ? 1.738 -16.425 -1.772 1.00 91.94 86 ARG A C 1
ATOM 660 O O . ARG A 1 86 ? 2.600 -15.661 -1.333 1.00 91.94 86 ARG A O 1
ATOM 667 N N . PRO A 1 87 ? 1.297 -17.488 -1.075 1.00 87.69 87 PRO A N 1
ATOM 668 C CA . PRO A 1 87 ? 1.822 -17.802 0.244 1.00 87.69 87 PRO A CA 1
ATOM 669 C C . PRO A 1 87 ? 3.326 -18.101 0.165 1.00 87.69 87 PRO A C 1
ATOM 671 O O . PRO A 1 87 ? 3.810 -18.580 -0.870 1.00 87.69 87 PRO A O 1
ATOM 674 N N . PRO A 1 88 ? 4.078 -17.838 1.246 1.00 84.94 88 PRO A N 1
ATOM 675 C CA . PRO A 1 88 ? 5.502 -18.125 1.278 1.00 84.94 88 PRO A CA 1
ATOM 676 C C . PRO A 1 88 ? 5.740 -19.618 1.039 1.00 84.94 88 PRO A C 1
ATOM 678 O O . PRO A 1 88 ? 5.139 -20.474 1.688 1.00 84.94 88 PRO A O 1
ATOM 681 N N . ALA A 1 89 ? 6.634 -19.932 0.106 1.00 84.81 89 ALA A N 1
ATOM 682 C CA . ALA A 1 89 ? 7.135 -21.286 -0.048 1.00 84.81 89 ALA A CA 1
ATOM 683 C C . ALA A 1 89 ? 8.222 -21.515 1.005 1.00 84.81 89 ALA A C 1
ATOM 685 O O . ALA A 1 89 ? 9.210 -20.784 1.047 1.00 84.81 89 ALA A O 1
ATOM 686 N N . SER A 1 90 ? 8.044 -22.527 1.848 1.00 79.88 90 SER A N 1
ATOM 687 C CA . SER A 1 90 ? 9.110 -23.013 2.721 1.00 79.88 90 SER A CA 1
ATOM 688 C C . SER A 1 90 ? 9.715 -24.273 2.112 1.00 79.88 90 SER A C 1
ATOM 690 O O . SER A 1 90 ? 8.982 -25.147 1.648 1.00 79.88 90 SER A O 1
ATOM 692 N N . ARG A 1 91 ? 11.046 -24.381 2.117 1.00 74.06 91 ARG A N 1
ATOM 693 C CA . ARG A 1 91 ? 11.735 -25.652 1.879 1.00 74.06 91 ARG A CA 1
ATOM 694 C C . ARG A 1 91 ? 12.055 -26.257 3.241 1.00 74.06 91 ARG A C 1
ATOM 696 O O . ARG A 1 91 ? 13.043 -25.891 3.869 1.00 74.06 91 ARG A O 1
ATOM 703 N N . LEU A 1 92 ? 11.175 -27.133 3.714 1.00 69.44 92 LEU A N 1
ATOM 704 C CA . LEU A 1 92 ? 11.400 -27.906 4.932 1.00 69.44 92 LEU A CA 1
ATOM 705 C C . LEU A 1 92 ? 12.079 -29.226 4.552 1.00 69.44 92 LEU A C 1
ATOM 707 O O . LEU A 1 92 ? 11.445 -30.090 3.954 1.00 69.44 92 LEU A O 1
ATOM 711 N N . GLY A 1 93 ? 13.361 -29.360 4.899 1.00 77.62 93 GLY A N 1
ATOM 712 C CA . GLY A 1 93 ? 14.196 -30.527 4.577 1.00 77.62 93 GLY A CA 1
ATOM 713 C C . GLY A 1 93 ? 15.168 -30.298 3.403 1.00 77.62 93 GLY A C 1
ATOM 714 O O . GLY A 1 93 ? 15.036 -29.292 2.700 1.00 77.62 93 GLY A O 1
ATOM 715 N N . PRO A 1 94 ? 16.180 -31.178 3.229 1.00 66.56 94 PRO A N 1
ATOM 716 C CA . PRO A 1 94 ? 17.129 -31.111 2.110 1.00 66.56 94 PRO A CA 1
ATOM 717 C C . PRO A 1 94 ? 16.448 -31.254 0.738 1.00 66.56 94 PRO A C 1
ATOM 719 O O . PRO A 1 94 ? 15.475 -32.027 0.622 1.00 66.56 94 PRO A O 1
#

pLDDT: mean 91.3, std 6.0, range [66.56, 97.81]